Protein AF-A0AAW1D9P3-F1 (afdb_monomer_lite)

Structure (mmCIF, N/CA/C/O backbone):
data_AF-A0AAW1D9P3-F1
#
_entry.id   AF-A0AAW1D9P3-F1
#
loop_
_atom_site.group_PDB
_atom_site.id
_atom_site.type_symbol
_atom_site.label_atom_id
_atom_site.label_alt_id
_atom_site.label_comp_id
_atom_site.label_asym_id
_atom_site.label_entity_id
_atom_site.label_seq_id
_atom_site.pdbx_PDB_ins_code
_atom_site.Cartn_x
_atom_site.Cartn_y
_atom_site.Cartn_z
_atom_site.occupancy
_atom_site.B_iso_or_equiv
_atom_site.auth_seq_id
_atom_site.auth_comp_id
_atom_site.auth_asym_id
_atom_site.auth_atom_id
_atom_site.pdbx_PDB_model_num
ATOM 1 N N . MET A 1 1 ? 38.754 -2.296 21.020 1.00 43.56 1 MET A N 1
ATOM 2 C CA . MET A 1 1 ? 38.785 -3.603 20.330 1.00 43.56 1 MET A CA 1
ATOM 3 C C . MET A 1 1 ? 37.707 -4.469 20.951 1.00 43.56 1 MET A C 1
ATOM 5 O O . MET A 1 1 ? 37.802 -4.758 22.134 1.00 43.56 1 MET A O 1
ATOM 9 N N . LEU A 1 2 ? 36.641 -4.773 20.213 1.00 41.66 2 LEU A N 1
ATOM 10 C CA . LEU A 1 2 ? 35.566 -5.637 20.707 1.00 41.66 2 LEU A CA 1
ATOM 11 C C . LEU A 1 2 ? 35.957 -7.114 20.522 1.00 41.66 2 LEU A C 1
ATOM 13 O O . LEU A 1 2 ? 36.625 -7.430 19.535 1.00 41.66 2 LEU A O 1
ATOM 17 N N . PRO A 1 3 ? 35.599 -8.008 21.461 1.00 45.00 3 PRO A N 1
ATOM 18 C CA . PRO A 1 3 ? 36.045 -9.396 21.440 1.00 45.00 3 PRO A CA 1
ATOM 19 C C . PRO A 1 3 ? 35.420 -10.167 20.270 1.00 45.00 3 PRO A C 1
ATOM 21 O O . PRO A 1 3 ? 34.242 -10.004 19.958 1.00 45.00 3 PRO A O 1
ATOM 24 N N . VAL A 1 4 ? 36.213 -11.043 19.647 1.00 54.94 4 VAL A N 1
ATOM 25 C CA . VAL A 1 4 ? 35.873 -11.830 18.442 1.00 54.94 4 VAL A CA 1
ATOM 26 C C . VAL A 1 4 ? 34.562 -12.624 18.592 1.00 54.94 4 VAL A C 1
ATOM 28 O O . VAL A 1 4 ? 33.800 -12.741 17.636 1.00 54.94 4 VAL A O 1
ATOM 31 N N . ASN A 1 5 ? 34.220 -13.066 19.807 1.00 45.59 5 ASN A N 1
ATOM 32 C CA . ASN A 1 5 ? 32.957 -13.763 20.091 1.00 45.59 5 ASN A CA 1
ATOM 33 C C . ASN A 1 5 ? 31.703 -12.883 19.949 1.00 45.59 5 ASN A C 1
ATOM 35 O O . ASN A 1 5 ? 30.622 -13.400 19.674 1.00 45.59 5 ASN A O 1
ATOM 39 N N . MET A 1 6 ? 31.834 -11.562 20.086 1.00 45.72 6 MET A N 1
ATOM 40 C CA . MET A 1 6 ? 30.713 -10.630 19.942 1.00 45.72 6 MET A CA 1
ATOM 41 C C . MET A 1 6 ? 30.362 -10.387 18.467 1.00 45.72 6 MET A C 1
ATOM 43 O O . MET A 1 6 ? 29.196 -10.196 18.134 1.00 45.72 6 MET A O 1
ATOM 47 N N . PHE A 1 7 ? 31.343 -10.479 17.562 1.00 46.62 7 PHE A N 1
ATOM 48 C CA . PHE A 1 7 ? 31.107 -10.396 16.116 1.00 46.62 7 PHE A CA 1
ATOM 49 C C . PHE A 1 7 ? 30.319 -11.601 15.587 1.00 46.62 7 PHE A C 1
ATOM 51 O O . PHE A 1 7 ? 29.469 -11.441 14.714 1.00 46.62 7 PHE A O 1
ATOM 58 N N . ILE A 1 8 ? 30.543 -12.792 16.152 1.00 51.69 8 ILE A N 1
ATOM 59 C CA . ILE A 1 8 ? 29.851 -14.023 15.745 1.00 51.69 8 ILE A CA 1
ATOM 60 C C . ILE A 1 8 ? 28.381 -13.995 16.192 1.00 51.69 8 ILE A C 1
ATOM 62 O O . ILE A 1 8 ? 27.497 -14.323 15.405 1.00 51.69 8 ILE A O 1
ATOM 66 N N . GLN A 1 9 ? 28.091 -13.530 17.412 1.00 42.66 9 GLN A N 1
ATOM 67 C CA . GLN A 1 9 ? 26.706 -13.392 17.884 1.00 42.66 9 GLN A CA 1
ATOM 68 C C . GLN A 1 9 ? 25.921 -12.309 17.128 1.00 42.66 9 GLN A C 1
ATOM 70 O O . GLN A 1 9 ? 24.750 -12.523 16.819 1.00 42.66 9 GLN A O 1
ATOM 75 N N . ILE A 1 10 ? 26.558 -11.190 16.762 1.00 54.12 10 ILE A N 1
ATOM 76 C CA . ILE A 1 10 ? 25.927 -10.144 15.936 1.00 54.12 10 ILE A CA 1
ATOM 77 C C . ILE A 1 10 ? 25.647 -10.659 14.515 1.00 54.12 10 ILE A C 1
ATOM 79 O O . ILE A 1 10 ? 24.576 -10.391 13.972 1.00 54.12 10 ILE A O 1
ATOM 83 N N . ALA A 1 11 ? 26.554 -11.448 13.928 1.00 50.78 11 ALA A N 1
ATOM 84 C CA . ALA A 1 11 ? 26.358 -12.039 12.603 1.00 50.78 11 ALA A CA 1
ATOM 85 C C . ALA A 1 11 ? 25.206 -13.061 12.570 1.00 50.78 11 ALA A C 1
ATOM 87 O O . ALA A 1 11 ? 24.422 -13.074 11.621 1.00 50.78 11 ALA A O 1
ATOM 88 N N . ILE A 1 12 ? 25.056 -13.876 13.620 1.00 53.81 12 ILE A N 1
ATOM 89 C CA . ILE A 1 12 ? 23.950 -14.840 13.745 1.00 53.81 12 ILE A CA 1
ATOM 90 C C . ILE A 1 12 ? 22.610 -14.116 13.947 1.00 53.81 12 ILE A C 1
ATOM 92 O O . ILE A 1 12 ? 21.607 -14.513 13.353 1.00 53.81 12 ILE A O 1
ATOM 96 N N . LEU A 1 13 ? 22.585 -13.015 14.711 1.00 47.47 13 LEU A N 1
ATOM 97 C CA . LEU A 1 13 ? 21.381 -12.189 14.853 1.00 47.47 13 LEU A CA 1
ATOM 98 C C . LEU A 1 13 ? 20.970 -11.536 13.522 1.00 47.47 13 LEU A C 1
ATOM 100 O O . LEU A 1 13 ? 19.784 -11.495 13.204 1.00 47.47 13 LEU A O 1
ATOM 104 N N . PHE A 1 14 ? 21.936 -11.073 12.721 1.00 48.38 14 PHE A N 1
ATOM 105 C CA . PHE A 1 14 ? 21.672 -10.514 11.389 1.00 48.38 14 PHE A CA 1
ATOM 106 C C . PHE A 1 14 ? 21.125 -11.575 10.420 1.00 48.38 14 PHE A C 1
ATOM 108 O O . PHE A 1 14 ? 20.189 -11.303 9.673 1.00 48.38 14 PHE A O 1
ATOM 115 N N . LEU A 1 15 ? 21.639 -12.809 10.479 1.00 42.84 15 LEU A N 1
ATOM 116 C CA . LEU A 1 15 ? 21.120 -13.945 9.708 1.00 42.84 15 LEU A CA 1
ATOM 117 C C . LEU A 1 15 ? 19.681 -14.318 10.098 1.00 42.84 15 LEU A C 1
ATOM 119 O O . LEU A 1 15 ? 18.886 -14.637 9.216 1.00 42.84 15 LEU A O 1
ATOM 123 N N . LEU A 1 16 ? 19.317 -14.226 11.379 1.00 43.19 16 LEU A N 1
ATOM 124 C CA . LEU A 1 16 ? 17.943 -14.453 11.846 1.00 43.19 16 LEU A CA 1
ATOM 125 C C . LEU A 1 16 ? 16.976 -13.327 11.441 1.00 43.19 16 LEU A C 1
ATOM 127 O O . LEU A 1 16 ? 15.813 -13.611 11.164 1.00 43.19 16 LEU A O 1
ATOM 131 N N . PHE A 1 17 ? 17.444 -12.078 11.331 1.00 44.91 17 PHE A N 1
ATOM 132 C CA . PHE A 1 17 ? 16.634 -10.972 10.796 1.00 44.91 17 PHE A CA 1
ATOM 133 C C . PHE A 1 17 ? 16.374 -11.099 9.287 1.00 44.91 17 PHE A C 1
ATOM 135 O O . PHE A 1 17 ? 15.289 -10.752 8.828 1.00 44.91 17 PHE A O 1
ATOM 142 N N . ILE A 1 18 ? 17.320 -11.648 8.515 1.00 45.06 18 ILE A N 1
ATOM 143 C CA . ILE A 1 18 ? 17.139 -11.869 7.068 1.00 45.06 18 ILE A CA 1
ATOM 144 C C . ILE A 1 18 ? 16.126 -13.001 6.795 1.00 45.06 18 ILE A C 1
ATOM 146 O O . ILE A 1 18 ? 15.394 -12.944 5.809 1.00 45.06 18 ILE A O 1
ATOM 150 N N . HIS A 1 19 ? 16.016 -13.997 7.684 1.00 35.50 19 HIS A N 1
ATOM 151 C CA . HIS A 1 19 ? 15.090 -15.126 7.507 1.00 35.50 19 HIS A CA 1
ATOM 152 C C . HIS A 1 19 ? 13.610 -14.789 7.745 1.00 35.50 19 HIS A C 1
ATOM 154 O O . HIS A 1 19 ? 12.754 -15.573 7.345 1.00 35.50 19 HIS A O 1
ATOM 160 N N . GLN A 1 20 ? 13.275 -13.641 8.344 1.00 38.56 20 GLN A N 1
ATOM 161 C CA . GLN A 1 20 ? 11.868 -13.268 8.559 1.00 38.56 20 GLN A CA 1
ATOM 162 C C . GLN A 1 20 ? 11.218 -12.552 7.363 1.00 38.56 20 GLN A C 1
ATOM 164 O O . GLN A 1 20 ? 10.011 -12.334 7.372 1.00 38.56 20 GLN A O 1
ATOM 169 N N . ALA A 1 21 ? 11.976 -12.240 6.305 1.00 43.47 21 ALA A N 1
ATOM 170 C CA . ALA A 1 21 ? 11.445 -11.639 5.075 1.00 43.47 21 ALA A CA 1
ATOM 171 C C . ALA A 1 21 ? 11.099 -12.669 3.980 1.00 43.47 21 ALA A C 1
ATOM 173 O O . ALA A 1 21 ? 10.689 -12.291 2.888 1.00 43.47 21 ALA A O 1
ATOM 174 N N . ALA A 1 22 ? 11.251 -13.967 4.257 1.00 44.41 22 ALA A N 1
ATOM 175 C CA . ALA A 1 22 ? 10.827 -15.041 3.361 1.00 44.41 22 ALA A CA 1
ATOM 176 C C . ALA A 1 22 ? 9.423 -15.543 3.737 1.00 44.41 22 ALA A C 1
ATOM 178 O O . ALA A 1 22 ? 9.197 -16.738 3.901 1.00 44.41 22 ALA A O 1
ATOM 179 N N . MET A 1 23 ? 8.476 -14.624 3.920 1.00 45.75 23 MET A N 1
ATOM 180 C CA . MET A 1 23 ? 7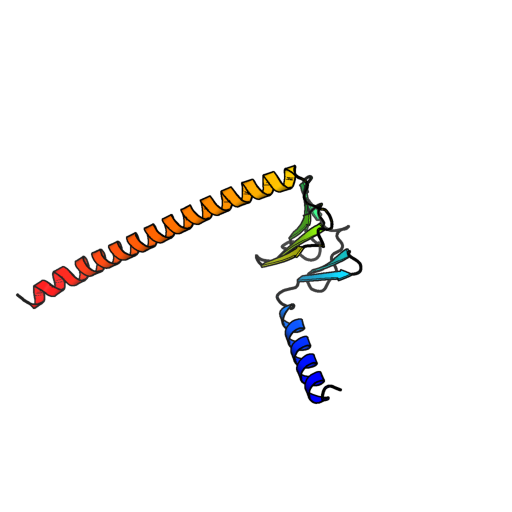.062 -14.965 4.055 1.00 45.75 23 MET A CA 1
ATOM 181 C C . MET A 1 23 ? 6.387 -14.633 2.724 1.00 45.75 23 MET A C 1
ATOM 183 O O . MET A 1 23 ? 6.179 -13.468 2.407 1.00 45.75 23 MET A O 1
ATOM 187 N N . ALA A 1 24 ? 6.123 -15.701 1.963 1.00 56.66 24 ALA A N 1
ATOM 188 C CA . ALA A 1 24 ? 5.358 -15.774 0.715 1.00 56.66 24 ALA A CA 1
ATOM 189 C C . ALA A 1 24 ? 5.833 -14.864 -0.434 1.00 56.66 24 ALA A C 1
ATOM 191 O O . ALA A 1 24 ? 5.398 -13.727 -0.544 1.00 56.66 24 ALA A O 1
ATOM 192 N N . GLY A 1 25 ? 6.702 -15.410 -1.301 1.00 59.19 25 GLY A N 1
ATOM 193 C CA . GLY A 1 25 ? 6.858 -15.074 -2.731 1.00 59.19 25 GLY A CA 1
ATOM 194 C C . GLY A 1 25 ? 7.299 -13.660 -3.128 1.00 59.19 25 GLY A C 1
ATOM 195 O O . GLY A 1 25 ? 7.854 -13.492 -4.213 1.00 59.19 25 GLY A O 1
ATOM 196 N N . ILE A 1 26 ? 7.099 -12.654 -2.284 1.00 68.38 26 ILE A N 1
ATOM 197 C CA . ILE A 1 26 ? 7.201 -11.243 -2.625 1.00 68.38 26 ILE A CA 1
ATOM 198 C C . ILE A 1 26 ? 8.322 -10.598 -1.838 1.00 68.38 26 ILE A C 1
ATOM 200 O O . ILE A 1 26 ? 8.382 -10.685 -0.613 1.00 68.38 26 ILE A O 1
ATOM 204 N N . SER A 1 27 ? 9.203 -9.906 -2.552 1.00 70.25 27 SER A N 1
ATOM 205 C CA . SER A 1 27 ? 10.211 -9.056 -1.929 1.00 70.25 27 SER A CA 1
ATOM 206 C C . SER A 1 27 ? 10.326 -7.733 -2.664 1.00 70.25 27 SER A C 1
ATOM 208 O O . SER A 1 27 ? 10.230 -7.666 -3.890 1.00 70.25 27 SER A O 1
ATOM 210 N N . ILE A 1 28 ? 10.533 -6.669 -1.897 1.00 69.31 28 ILE A N 1
ATOM 211 C CA . ILE A 1 28 ? 10.757 -5.323 -2.410 1.00 69.31 28 ILE A CA 1
ATOM 212 C C . ILE A 1 28 ? 12.167 -4.918 -1.985 1.00 69.31 28 ILE A C 1
ATOM 214 O O . ILE A 1 28 ? 12.478 -4.890 -0.796 1.00 69.31 28 ILE A O 1
ATOM 218 N N . ILE A 1 29 ? 13.036 -4.623 -2.950 1.00 70.75 29 ILE A N 1
ATOM 219 C CA . ILE A 1 29 ? 14.426 -4.222 -2.704 1.00 70.75 29 ILE A CA 1
ATOM 220 C C . ILE A 1 29 ? 14.643 -2.845 -3.314 1.00 70.75 29 ILE A C 1
ATOM 222 O O . ILE A 1 29 ? 14.493 -2.668 -4.517 1.00 70.75 29 ILE A O 1
ATOM 226 N N . GLN A 1 30 ? 15.055 -1.865 -2.515 1.00 64.75 30 GLN A N 1
ATOM 227 C CA . GLN A 1 30 ? 15.375 -0.537 -3.029 1.00 64.75 30 GLN A CA 1
ATOM 228 C C . GLN A 1 30 ? 16.856 -0.465 -3.424 1.00 64.75 30 GLN A C 1
ATOM 230 O O . GLN A 1 30 ? 17.738 -0.586 -2.574 1.00 64.75 30 GLN A O 1
ATOM 235 N N . ARG A 1 31 ? 17.148 -0.250 -4.712 1.00 65.75 31 ARG A N 1
ATOM 236 C CA . ARG A 1 31 ? 18.510 0.019 -5.207 1.00 65.75 31 ARG A CA 1
ATOM 237 C C . ARG A 1 31 ? 18.545 1.395 -5.853 1.00 65.75 31 ARG A C 1
ATOM 239 O O . ARG A 1 31 ? 17.780 1.668 -6.770 1.00 65.75 31 ARG A O 1
ATOM 246 N N . ASN A 1 32 ? 19.432 2.272 -5.383 1.00 57.12 32 ASN A N 1
ATOM 247 C CA . ASN A 1 32 ? 19.604 3.631 -5.922 1.00 57.12 32 ASN A CA 1
ATOM 248 C C . ASN A 1 32 ? 18.296 4.448 -5.993 1.00 57.12 32 ASN A C 1
ATOM 250 O O . ASN A 1 32 ? 18.081 5.209 -6.931 1.00 57.12 32 ASN A O 1
ATOM 254 N N . GLY A 1 33 ? 17.396 4.262 -5.022 1.00 60.94 33 GLY A N 1
ATOM 255 C CA . GLY A 1 33 ? 16.096 4.940 -4.985 1.00 60.94 33 GLY A CA 1
ATOM 256 C C . GLY A 1 33 ? 15.011 4.316 -5.870 1.00 60.94 33 GLY A C 1
ATOM 257 O O . GLY A 1 33 ? 13.853 4.702 -5.740 1.00 60.94 33 GLY A O 1
ATOM 258 N N . VAL A 1 34 ? 15.343 3.320 -6.697 1.00 68.62 34 VAL A N 1
ATOM 259 C CA . VAL A 1 34 ? 14.383 2.585 -7.530 1.00 68.62 34 VAL A CA 1
ATOM 260 C C . VAL A 1 34 ? 13.965 1.295 -6.812 1.00 68.62 34 VAL A C 1
ATOM 262 O O . VAL A 1 34 ? 14.839 0.518 -6.411 1.00 68.62 34 VAL A O 1
ATOM 265 N N . PRO A 1 35 ? 12.658 1.053 -6.605 1.00 73.75 35 PRO A N 1
ATOM 266 C CA . PRO A 1 35 ? 12.184 -0.223 -6.091 1.00 73.75 35 PRO A CA 1
ATOM 267 C C . PRO A 1 35 ? 12.278 -1.313 -7.158 1.00 73.75 35 PRO A C 1
ATOM 269 O O . PRO A 1 35 ? 11.654 -1.219 -8.212 1.00 73.75 35 PRO A O 1
ATOM 272 N N . ASP A 1 36 ? 12.998 -2.380 -6.843 1.00 81.88 36 ASP A N 1
ATOM 273 C CA . ASP A 1 36 ? 12.892 -3.656 -7.533 1.00 81.88 36 ASP A CA 1
ATOM 274 C C . ASP A 1 36 ? 11.859 -4.521 -6.806 1.00 81.88 36 ASP A C 1
ATOM 276 O O . ASP A 1 36 ? 12.010 -4.817 -5.618 1.00 81.88 36 ASP A O 1
ATOM 280 N N . ILE A 1 37 ? 10.819 -4.933 -7.526 1.00 81.81 37 ILE A N 1
ATOM 281 C CA . ILE A 1 37 ? 9.753 -5.794 -7.010 1.00 81.81 37 ILE A CA 1
ATOM 282 C C . ILE A 1 37 ? 9.997 -7.198 -7.539 1.00 81.81 37 ILE A C 1
ATOM 284 O O . ILE A 1 37 ? 10.196 -7.384 -8.740 1.00 81.81 37 ILE A O 1
ATOM 288 N N . TYR A 1 38 ? 9.973 -8.181 -6.651 1.00 82.31 38 TYR A N 1
ATOM 289 C CA . TYR A 1 38 ? 10.062 -9.588 -7.005 1.00 82.31 38 TYR A CA 1
ATOM 290 C C . TYR A 1 38 ? 8.787 -10.291 -6.566 1.00 82.31 38 TYR A C 1
ATOM 292 O O . TYR A 1 38 ? 8.351 -10.093 -5.436 1.00 82.31 38 TYR A O 1
ATOM 300 N N . VAL A 1 39 ? 8.235 -11.120 -7.447 1.00 81.25 39 VAL A N 1
ATOM 301 C CA . VAL A 1 39 ? 7.091 -12.005 -7.200 1.00 81.25 39 VAL A CA 1
ATOM 302 C C . VAL A 1 39 ? 7.516 -13.410 -7.615 1.00 81.25 39 VAL A C 1
ATOM 304 O O . VAL A 1 39 ? 8.067 -13.602 -8.699 1.00 81.25 39 VAL A O 1
ATOM 307 N N . ASN A 1 40 ? 7.337 -14.396 -6.738 1.0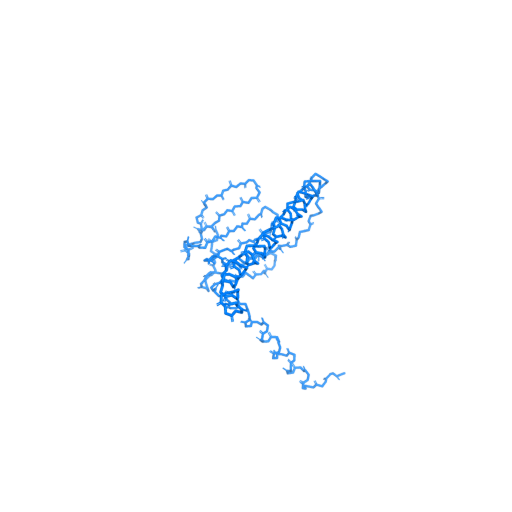0 78.81 40 ASN A N 1
ATOM 308 C CA . ASN A 1 40 ? 7.778 -15.781 -6.927 1.00 78.81 40 ASN A CA 1
ATOM 309 C C . ASN A 1 40 ? 9.255 -15.887 -7.362 1.00 78.81 40 ASN A C 1
ATOM 311 O O . ASN A 1 40 ? 9.604 -16.608 -8.298 1.00 78.81 40 ASN A O 1
ATOM 315 N N . ASN A 1 41 ? 10.128 -15.116 -6.700 1.00 76.19 41 ASN A N 1
ATOM 316 C CA . ASN A 1 41 ? 11.568 -15.000 -6.982 1.00 76.19 41 ASN A CA 1
ATOM 317 C C . ASN A 1 41 ? 11.929 -14.460 -8.383 1.00 76.19 41 ASN A C 1
ATOM 319 O O . ASN A 1 41 ? 13.104 -14.468 -8.757 1.00 76.19 41 ASN A O 1
ATOM 323 N N . LYS A 1 42 ? 10.961 -13.951 -9.153 1.00 81.75 42 LYS A N 1
ATOM 324 C CA . LYS A 1 42 ? 11.188 -13.291 -10.443 1.00 81.75 42 LYS A CA 1
ATOM 325 C C . LYS A 1 42 ? 11.001 -11.790 -10.306 1.00 81.75 42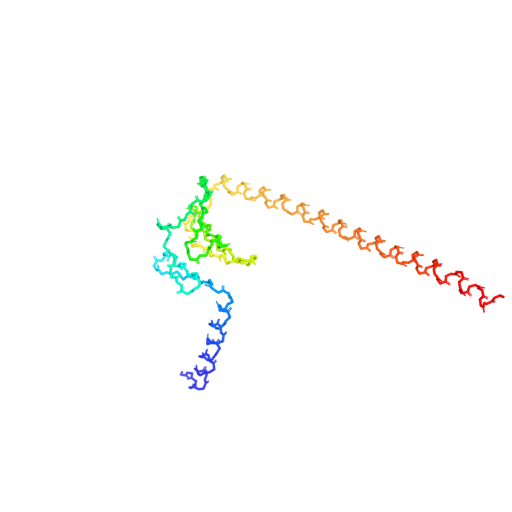 LYS A C 1
ATOM 327 O O . LYS A 1 42 ? 10.069 -11.335 -9.653 1.00 81.75 42 LYS A O 1
ATOM 332 N N . LYS A 1 43 ? 11.909 -11.021 -10.908 1.00 84.00 43 LYS A N 1
ATOM 333 C CA . LYS A 1 43 ? 11.796 -9.563 -10.951 1.00 84.00 43 LYS A CA 1
ATOM 334 C C . LYS A 1 43 ? 10.629 -9.188 -11.860 1.00 84.00 43 LYS A C 1
ATOM 336 O O . LYS A 1 43 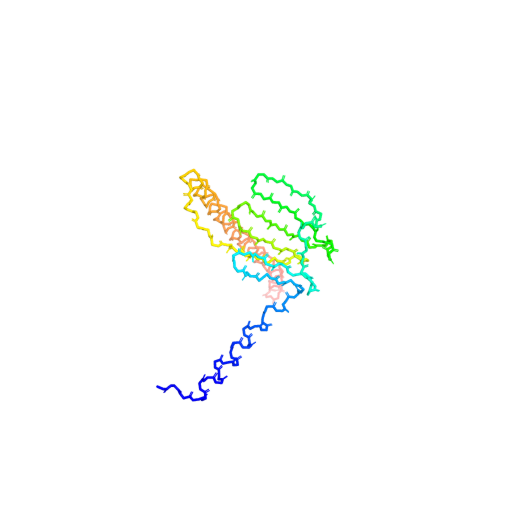? 10.677 -9.515 -13.041 1.00 84.00 43 LYS A O 1
ATOM 341 N N . VAL A 1 44 ? 9.655 -8.474 -11.309 1.00 85.06 44 VAL A N 1
ATOM 342 C CA . VAL A 1 44 ? 8.493 -7.987 -12.048 1.00 85.06 44 VAL A CA 1
ATOM 343 C C . VAL A 1 44 ? 8.928 -6.914 -13.038 1.00 85.06 44 VAL A C 1
ATOM 345 O O . VAL A 1 44 ? 9.577 -5.928 -12.674 1.00 85.06 44 VAL A O 1
ATOM 348 N N . ASP A 1 45 ? 8.527 -7.092 -14.290 1.00 84.94 45 ASP A N 1
ATOM 349 C CA . ASP A 1 45 ? 8.682 -6.095 -15.342 1.00 84.94 45 ASP A CA 1
ATOM 350 C C . ASP A 1 45 ? 7.407 -5.245 -15.450 1.00 84.94 45 ASP A C 1
ATOM 352 O O . ASP A 1 45 ? 6.444 -5.602 -16.128 1.00 84.94 45 ASP A O 1
ATOM 356 N N . LEU A 1 46 ? 7.400 -4.085 -14.784 1.00 83.19 46 LEU A N 1
ATOM 357 C CA . LEU A 1 46 ? 6.252 -3.166 -14.782 1.00 83.19 46 LEU A CA 1
ATOM 358 C C . LEU A 1 46 ? 5.890 -2.629 -16.176 1.00 83.19 46 LEU A C 1
ATOM 360 O O . LEU A 1 46 ? 4.790 -2.115 -16.350 1.00 83.19 46 LEU A O 1
ATOM 364 N N . SER A 1 47 ? 6.790 -2.730 -17.163 1.00 83.44 47 SER A N 1
ATOM 365 C CA . SER A 1 47 ? 6.489 -2.333 -18.546 1.00 83.44 47 SER A CA 1
ATOM 366 C C . SER A 1 47 ? 5.610 -3.346 -19.285 1.00 83.44 47 SER A C 1
ATOM 368 O O . SER A 1 47 ? 4.980 -2.992 -20.281 1.00 83.44 47 SER A O 1
ATOM 370 N N . LYS A 1 48 ? 5.566 -4.590 -18.795 1.00 84.31 48 LYS A N 1
ATOM 371 C CA . LYS A 1 48 ? 4.756 -5.686 -19.342 1.00 84.31 48 LYS A CA 1
ATOM 372 C C . LYS A 1 48 ? 3.516 -5.980 -18.506 1.00 84.31 48 LYS A C 1
ATOM 374 O O . LYS A 1 48 ? 2.558 -6.527 -19.033 1.00 84.31 48 LYS A O 1
ATOM 379 N N . ALA A 1 49 ? 3.525 -5.574 -17.238 1.00 87.19 49 ALA A N 1
ATOM 380 C CA . ALA A 1 49 ? 2.403 -5.751 -16.331 1.00 87.19 49 ALA A CA 1
ATOM 381 C C . ALA A 1 49 ? 1.123 -5.067 -16.845 1.00 87.19 49 ALA A C 1
ATOM 383 O O . ALA A 1 49 ? 1.147 -3.944 -17.358 1.00 87.19 49 ALA A O 1
ATOM 384 N N . ASN A 1 50 ? -0.014 -5.728 -16.643 1.00 90.25 50 ASN A N 1
ATOM 385 C CA . ASN A 1 50 ? -1.313 -5.210 -17.049 1.00 90.25 50 ASN A CA 1
ATOM 386 C C . ASN A 1 50 ? -1.789 -4.109 -16.089 1.00 90.25 50 ASN A C 1
ATOM 388 O O . ASN A 1 50 ? -1.759 -4.284 -14.870 1.00 90.25 50 ASN A O 1
ATOM 392 N N . ILE A 1 51 ? -2.272 -2.989 -16.626 1.00 91.81 51 ILE A N 1
ATOM 393 C CA . ILE A 1 51 ? -2.806 -1.878 -15.829 1.00 91.81 51 ILE A CA 1
ATOM 394 C C . ILE A 1 51 ? -4.314 -2.059 -15.709 1.00 91.81 51 ILE A C 1
ATOM 396 O O . ILE A 1 51 ? -5.037 -1.984 -16.701 1.00 91.81 51 ILE A O 1
ATOM 400 N N . ILE A 1 52 ? -4.793 -2.276 -14.487 1.00 91.50 52 ILE A N 1
ATOM 401 C CA . ILE A 1 52 ? -6.228 -2.459 -14.222 1.00 91.50 52 ILE A CA 1
ATOM 402 C C . ILE A 1 52 ? -6.905 -1.180 -13.736 1.00 91.50 52 ILE A C 1
ATOM 404 O O . ILE A 1 52 ? -8.118 -1.041 -13.864 1.00 91.50 52 ILE A O 1
ATOM 408 N N . GLU A 1 53 ? -6.131 -0.245 -13.183 1.00 88.88 53 GLU A N 1
ATOM 409 C CA . GLU A 1 53 ? -6.649 1.016 -12.670 1.00 88.88 53 GLU A CA 1
ATOM 410 C C . GLU A 1 53 ? -5.587 2.115 -12.755 1.00 88.88 53 GLU A C 1
ATOM 412 O O . GLU A 1 53 ? -4.432 1.927 -12.361 1.00 88.88 53 GLU A O 1
ATOM 417 N N . GLU A 1 54 ? -5.996 3.281 -13.250 1.00 90.94 54 GLU A N 1
ATOM 418 C CA . GLU A 1 54 ? -5.163 4.474 -13.341 1.00 90.94 54 GLU A CA 1
ATOM 419 C C . GLU A 1 54 ? -5.940 5.684 -12.825 1.00 90.94 54 GLU A C 1
ATOM 421 O O . GLU A 1 54 ? -6.991 6.050 -13.352 1.00 90.94 54 GLU A O 1
ATOM 426 N N . THR A 1 55 ? -5.399 6.315 -11.787 1.00 87.88 55 THR A N 1
ATOM 427 C CA . THR A 1 55 ? -5.901 7.572 -11.233 1.00 87.88 55 THR A CA 1
ATOM 428 C C . THR A 1 55 ? -4.778 8.615 -11.220 1.00 87.88 55 THR A C 1
ATOM 430 O O . THR A 1 55 ? -3.600 8.265 -11.334 1.00 87.88 55 THR A O 1
ATOM 433 N N . PRO A 1 56 ? -5.091 9.911 -11.034 1.00 81.31 56 PRO A N 1
ATOM 434 C CA . PRO A 1 56 ? -4.064 10.945 -10.882 1.00 81.31 56 PRO A CA 1
ATOM 435 C C . PRO A 1 56 ? -3.109 10.726 -9.694 1.00 81.31 56 PRO A C 1
ATOM 437 O O . PRO A 1 56 ? -2.017 11.297 -9.678 1.00 81.31 56 PRO A O 1
ATOM 440 N N . GLU A 1 57 ? -3.512 9.914 -8.712 1.00 80.38 57 GLU A N 1
ATOM 441 C CA . GLU A 1 57 ? -2.789 9.704 -7.454 1.00 80.38 57 GLU A CA 1
ATOM 442 C C . GLU A 1 57 ? -2.021 8.373 -7.415 1.00 80.38 57 GLU A C 1
ATOM 444 O O . GLU A 1 57 ? -0.983 8.281 -6.753 1.00 80.38 57 GLU A O 1
ATOM 449 N N . TYR A 1 58 ? -2.496 7.344 -8.123 1.00 85.69 58 TYR A N 1
ATOM 450 C CA . TYR A 1 58 ? -1.872 6.019 -8.149 1.00 85.69 58 TYR A CA 1
ATOM 451 C C . TYR A 1 58 ? -2.207 5.216 -9.411 1.00 85.69 58 TYR A C 1
ATOM 453 O O . TYR A 1 58 ? -3.217 5.447 -10.077 1.00 85.69 58 TYR A O 1
ATOM 461 N N . LYS A 1 59 ? -1.369 4.215 -9.689 1.00 88.50 59 LYS A N 1
ATOM 462 C CA . LYS A 1 59 ? -1.596 3.185 -10.710 1.00 88.50 59 LYS A CA 1
ATOM 463 C C . LYS A 1 59 ? -1.559 1.799 -10.083 1.00 88.50 59 LYS A C 1
ATOM 465 O O . LYS A 1 59 ? -0.727 1.554 -9.206 1.00 88.50 59 LYS A O 1
ATOM 470 N N . VAL A 1 60 ? -2.437 0.914 -10.547 1.00 90.69 60 VAL A N 1
ATOM 471 C CA . VAL A 1 60 ? -2.518 -0.481 -10.102 1.00 90.69 60 VAL A CA 1
ATOM 472 C C . VAL A 1 60 ? -2.131 -1.408 -11.248 1.00 90.69 60 VAL A C 1
ATOM 474 O O . VAL A 1 60 ? -2.769 -1.413 -12.303 1.00 90.69 60 VAL A O 1
ATOM 477 N N . TYR A 1 61 ? -1.099 -2.209 -11.009 1.00 90.19 61 TYR A N 1
ATOM 478 C CA . TYR A 1 61 ? -0.538 -3.173 -11.942 1.00 90.19 61 TYR A CA 1
ATOM 479 C C . TYR A 1 61 ? -0.821 -4.598 -11.470 1.00 90.19 61 TYR A C 1
ATOM 481 O O . TYR A 1 61 ? -0.772 -4.896 -10.272 1.00 90.19 61 TYR A O 1
ATOM 489 N N . VAL A 1 62 ? -1.066 -5.478 -12.432 1.00 91.00 62 VAL A N 1
ATOM 490 C CA . VAL A 1 62 ? -1.113 -6.927 -12.255 1.00 91.00 62 VAL A CA 1
ATOM 491 C C . VAL A 1 62 ? 0.089 -7.511 -12.997 1.00 91.00 62 VAL A C 1
ATOM 493 O O . VAL A 1 62 ? 0.165 -7.345 -14.218 1.00 91.00 62 VAL A O 1
ATOM 496 N N . PRO A 1 63 ? 1.056 -8.116 -12.290 1.00 88.38 63 PRO A N 1
ATOM 497 C CA . PRO A 1 63 ? 2.224 -8.716 -12.921 1.00 88.38 63 PRO A CA 1
ATOM 498 C C . PRO A 1 63 ? 1.842 -9.967 -13.727 1.00 88.38 63 PRO A C 1
ATOM 500 O O . PRO A 1 63 ? 0.896 -10.672 -13.379 1.00 88.38 63 PRO A O 1
ATOM 503 N N . ASP A 1 64 ? 2.604 -10.270 -14.779 1.00 85.50 64 ASP A N 1
ATOM 504 C CA . ASP A 1 64 ? 2.403 -11.483 -15.591 1.00 85.50 64 ASP A CA 1
ATOM 505 C C . ASP A 1 64 ? 2.758 -12.756 -14.811 1.00 85.50 64 ASP A C 1
ATOM 507 O O . ASP A 1 64 ? 2.283 -13.849 -15.121 1.00 85.50 64 ASP A O 1
ATOM 511 N N . GLU A 1 65 ? 3.625 -12.624 -13.805 1.00 83.31 65 GLU A N 1
ATOM 512 C CA . GLU A 1 65 ? 4.071 -13.722 -12.959 1.00 83.31 65 GLU A CA 1
ATOM 513 C C . GLU A 1 65 ? 2.951 -14.295 -12.091 1.00 83.31 65 GLU A C 1
ATOM 515 O O . GLU A 1 65 ? 2.986 -15.491 -11.792 1.00 83.31 65 GLU A O 1
ATOM 520 N N . ASP A 1 66 ? 2.000 -13.455 -11.673 1.00 82.38 66 ASP A N 1
ATOM 521 C CA . ASP A 1 66 ? 0.896 -13.862 -10.811 1.00 82.38 66 ASP A CA 1
ATOM 522 C C . ASP A 1 66 ? -0.328 -12.929 -10.962 1.00 82.38 66 ASP A C 1
ATOM 524 O O . ASP A 1 66 ? -0.271 -11.757 -10.566 1.00 82.38 66 ASP A O 1
ATOM 528 N N . PRO A 1 67 ? -1.461 -13.431 -11.491 1.00 84.75 67 PRO A N 1
ATOM 529 C CA . PRO A 1 67 ? -2.669 -12.638 -11.682 1.00 84.75 67 PRO A CA 1
ATOM 530 C C . PRO A 1 67 ? -3.405 -12.305 -10.376 1.00 84.75 67 PRO A C 1
ATOM 532 O O . PRO A 1 67 ? -4.333 -11.490 -10.410 1.00 84.75 67 PRO A O 1
ATOM 535 N N . GLU A 1 68 ? -3.044 -12.902 -9.237 1.00 85.50 68 GLU A N 1
ATOM 536 C CA . GLU A 1 68 ? -3.613 -12.581 -7.922 1.00 85.50 68 GLU A CA 1
ATOM 537 C C . GLU A 1 68 ? -2.867 -11.433 -7.230 1.00 85.50 68 GLU A C 1
ATOM 539 O O . GLU A 1 68 ? -3.429 -10.747 -6.371 1.00 85.50 68 GLU A O 1
ATOM 544 N N . VAL A 1 69 ? -1.645 -11.131 -7.675 1.00 85.50 69 VAL A N 1
ATOM 545 C CA . VAL A 1 69 ? -0.839 -10.048 -7.111 1.00 85.50 69 VAL A CA 1
ATOM 546 C C . VAL A 1 69 ? -1.302 -8.687 -7.627 1.00 85.50 69 VAL A C 1
ATOM 548 O O . VAL A 1 69 ? -1.651 -8.495 -8.795 1.00 85.50 69 VAL A O 1
ATOM 551 N N . ARG A 1 70 ? -1.314 -7.697 -6.735 1.00 88.81 70 ARG A N 1
ATOM 552 C CA . ARG A 1 70 ? -1.607 -6.296 -7.060 1.00 88.81 70 ARG A CA 1
ATOM 553 C C . ARG A 1 70 ? -0.456 -5.416 -6.622 1.00 88.81 70 ARG A C 1
ATOM 555 O O . ARG A 1 70 ? -0.105 -5.396 -5.446 1.00 88.81 70 ARG A O 1
ATOM 562 N N . ILE A 1 71 ? 0.096 -4.655 -7.557 1.00 87.94 71 ILE A N 1
ATOM 563 C CA . ILE A 1 71 ? 1.166 -3.693 -7.303 1.00 87.94 71 ILE A CA 1
ATOM 564 C C . ILE A 1 71 ? 0.588 -2.293 -7.470 1.00 87.94 71 ILE A C 1
ATOM 566 O O . ILE A 1 71 ? 0.159 -1.915 -8.553 1.00 87.94 71 ILE A O 1
ATOM 570 N N . ILE A 1 72 ? 0.585 -1.510 -6.402 1.00 88.25 72 ILE A N 1
ATOM 571 C CA . ILE A 1 72 ? 0.061 -0.149 -6.368 1.00 88.25 72 ILE A CA 1
ATOM 572 C C . ILE A 1 72 ? 1.241 0.805 -6.239 1.00 88.25 72 ILE A C 1
ATOM 574 O O . ILE A 1 72 ? 1.982 0.760 -5.255 1.00 88.25 72 ILE A O 1
ATOM 578 N N . ILE A 1 73 ? 1.403 1.688 -7.222 1.00 86.00 73 ILE A N 1
ATOM 579 C CA . ILE A 1 73 ? 2.444 2.718 -7.227 1.00 86.00 73 ILE A CA 1
ATOM 580 C C . ILE A 1 73 ? 1.765 4.075 -7.145 1.00 86.00 73 ILE A C 1
ATOM 582 O O . ILE A 1 73 ? 1.058 4.489 -8.065 1.00 86.00 73 ILE A O 1
ATOM 586 N N . SER A 1 74 ? 1.983 4.771 -6.034 1.00 81.44 74 SER A N 1
ATOM 587 C CA . SER A 1 74 ? 1.515 6.143 -5.860 1.00 81.44 74 SER A CA 1
ATOM 588 C C . SER A 1 74 ? 2.435 7.127 -6.581 1.00 81.44 74 SER A C 1
ATOM 590 O O . SER A 1 74 ? 3.652 6.938 -6.650 1.00 81.44 74 SER A O 1
ATOM 592 N N . LYS A 1 75 ? 1.871 8.245 -7.039 1.00 79.44 75 LYS A N 1
ATOM 593 C CA . LYS A 1 75 ? 2.622 9.363 -7.631 1.00 79.44 75 LYS A CA 1
ATOM 594 C C . LYS A 1 75 ? 3.709 9.915 -6.697 1.00 79.44 75 LYS A C 1
ATOM 596 O O . LYS A 1 75 ? 4.698 10.477 -7.154 1.00 79.44 75 LYS A O 1
ATOM 601 N N . ASN A 1 76 ? 3.534 9.732 -5.389 1.00 71.94 76 ASN A N 1
ATOM 602 C CA . ASN A 1 76 ? 4.446 10.209 -4.351 1.00 71.94 76 ASN A CA 1
ATOM 603 C C . ASN A 1 76 ? 5.557 9.206 -3.993 1.00 71.94 76 ASN A C 1
ATOM 605 O O . ASN A 1 76 ? 6.269 9.421 -3.018 1.00 71.94 76 ASN A O 1
ATOM 609 N N . GLY A 1 77 ? 5.704 8.111 -4.747 1.00 71.44 77 GLY A N 1
ATOM 610 C CA . GLY A 1 77 ? 6.769 7.121 -4.544 1.00 71.44 77 GLY A CA 1
ATOM 611 C C . GLY A 1 77 ? 6.489 6.080 -3.455 1.00 71.44 77 GLY A C 1
ATOM 612 O O . GLY A 1 77 ? 7.338 5.233 -3.187 1.00 71.44 77 GLY A O 1
ATOM 613 N N . GLY A 1 78 ? 5.305 6.106 -2.840 1.00 78.44 78 GLY A N 1
ATOM 614 C CA . GLY A 1 78 ? 4.800 4.988 -2.046 1.00 78.44 78 GLY A CA 1
ATOM 615 C C . GLY A 1 78 ? 4.455 3.802 -2.945 1.00 78.44 78 GLY A C 1
ATOM 616 O O . GLY A 1 78 ? 3.817 3.982 -3.986 1.00 78.44 78 GLY A O 1
ATOM 617 N N . LEU A 1 79 ? 4.872 2.616 -2.523 1.00 82.31 79 LEU A N 1
ATOM 618 C CA . LEU A 1 79 ? 4.671 1.348 -3.204 1.00 82.31 79 LEU A CA 1
ATOM 619 C 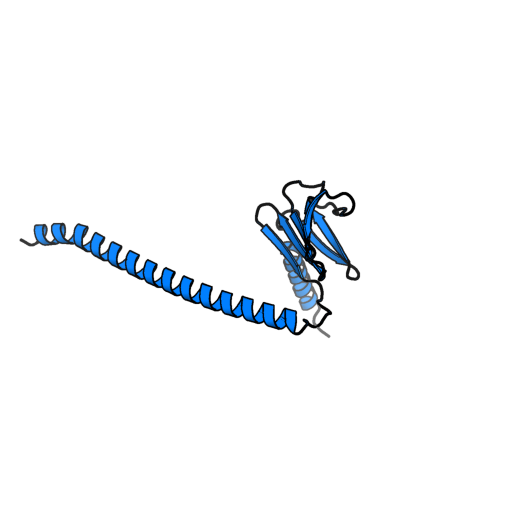C . LEU A 1 79 ? 3.963 0.384 -2.249 1.00 82.31 79 LEU A C 1
ATOM 621 O O . LEU A 1 79 ? 4.375 0.223 -1.102 1.00 82.31 79 LEU A O 1
ATOM 625 N N . MET A 1 80 ? 2.924 -0.286 -2.728 1.00 83.56 80 MET A N 1
ATOM 626 C CA . MET A 1 80 ? 2.236 -1.347 -2.000 1.00 83.56 80 MET A CA 1
ATOM 627 C C . MET A 1 80 ? 2.096 -2.561 -2.908 1.00 83.56 80 MET A C 1
ATOM 629 O O . MET A 1 80 ? 1.685 -2.430 -4.055 1.00 83.56 80 MET A O 1
ATOM 633 N N . VAL A 1 81 ? 2.427 -3.740 -2.398 1.00 85.06 81 VAL A N 1
ATOM 634 C CA . VAL A 1 81 ? 2.254 -5.009 -3.104 1.00 85.06 81 VAL A CA 1
ATOM 635 C C . VAL A 1 81 ? 1.352 -5.894 -2.260 1.00 85.06 81 VAL A C 1
ATOM 637 O O . VAL A 1 81 ? 1.618 -6.076 -1.076 1.00 85.06 81 VAL A O 1
ATOM 640 N N . THR A 1 82 ? 0.266 -6.392 -2.843 1.00 83.44 82 THR A N 1
ATOM 641 C CA . THR A 1 82 ? -0.716 -7.254 -2.173 1.00 83.44 82 THR A CA 1
ATOM 642 C C . THR A 1 82 ? -0.751 -8.617 -2.837 1.00 83.44 82 THR A C 1
ATOM 644 O O . THR A 1 82 ? -0.796 -8.688 -4.062 1.00 83.44 82 THR A O 1
ATOM 647 N N . ASP A 1 83 ? -0.761 -9.662 -2.019 1.00 81.00 83 ASP A N 1
ATOM 648 C CA . ASP A 1 83 ? -0.710 -11.064 -2.414 1.00 81.00 83 ASP A CA 1
ATOM 649 C C . ASP A 1 83 ? -1.534 -11.918 -1.459 1.00 81.00 83 ASP A C 1
ATOM 651 O O . ASP A 1 83 ? -1.272 -11.922 -0.255 1.00 81.00 83 ASP A O 1
ATOM 655 N N . HIS A 1 84 ? -2.571 -12.580 -1.976 1.00 73.38 84 HIS A N 1
ATOM 656 C CA . HIS A 1 84 ? -3.461 -13.463 -1.210 1.00 73.38 84 HIS A CA 1
ATOM 657 C C . HIS A 1 84 ? -3.891 -12.895 0.169 1.00 73.38 84 HIS A C 1
ATOM 659 O O . HIS A 1 84 ? -3.950 -13.604 1.174 1.00 73.38 84 HIS A O 1
ATOM 665 N N . GLY A 1 85 ? -4.171 -11.586 0.238 1.00 67.06 85 GLY A N 1
ATOM 666 C CA . GLY A 1 85 ? -4.594 -10.887 1.464 1.00 67.06 85 GLY A CA 1
ATOM 667 C C . GLY A 1 85 ? -3.465 -10.379 2.372 1.00 67.06 85 GLY A C 1
ATOM 668 O O . GLY A 1 85 ? -3.743 -9.676 3.343 1.00 67.06 85 GLY A O 1
ATOM 669 N N . THR A 1 86 ? -2.204 -10.668 2.051 1.00 72.12 86 THR A N 1
ATOM 670 C CA . THR A 1 86 ? -1.024 -10.082 2.700 1.00 72.12 86 THR A CA 1
ATOM 671 C C . THR A 1 86 ? -0.550 -8.876 1.900 1.00 72.12 86 THR A C 1
ATOM 673 O O . THR A 1 86 ? -0.466 -8.936 0.677 1.00 72.12 86 THR A O 1
ATOM 676 N N . SER A 1 87 ? -0.210 -7.774 2.570 1.00 75.69 87 SER A N 1
ATOM 677 C CA . SER A 1 87 ? 0.307 -6.576 1.904 1.00 75.69 87 SER A CA 1
ATOM 678 C C . SER A 1 87 ? 1.670 -6.181 2.454 1.00 75.69 87 SER A C 1
ATOM 680 O O . SER A 1 87 ? 1.844 -6.033 3.662 1.00 75.69 87 SER A O 1
ATOM 682 N N . GLN A 1 88 ? 2.622 -5.947 1.557 1.00 74.75 88 GLN A N 1
ATOM 683 C CA . GLN A 1 88 ? 3.890 -5.297 1.863 1.00 74.75 88 GLN A CA 1
ATOM 684 C C . GLN A 1 88 ? 3.833 -3.849 1.387 1.00 74.75 88 GLN A C 1
ATOM 686 O O . GLN A 1 88 ? 3.472 -3.570 0.243 1.00 74.75 88 GLN A O 1
ATOM 691 N N . ILE A 1 89 ? 4.186 -2.920 2.270 1.00 74.56 89 ILE A N 1
ATOM 692 C CA . ILE A 1 89 ? 4.172 -1.487 1.983 1.00 74.56 89 ILE A CA 1
ATOM 693 C C . ILE A 1 89 ? 5.601 -0.974 2.098 1.00 74.56 89 ILE A C 1
ATOM 695 O O . ILE A 1 89 ? 6.227 -1.088 3.151 1.00 74.56 89 ILE A O 1
ATOM 699 N N . MET A 1 90 ? 6.101 -0.374 1.023 1.00 69.31 90 MET A N 1
ATOM 700 C CA . MET A 1 90 ? 7.343 0.381 1.022 1.00 69.31 90 MET A CA 1
ATOM 701 C C . MET A 1 90 ? 7.011 1.861 0.855 1.00 69.31 90 MET A C 1
ATOM 703 O O . MET A 1 90 ? 6.538 2.311 -0.190 1.00 69.31 90 MET A O 1
ATOM 707 N N . VAL A 1 91 ? 7.278 2.635 1.899 1.00 65.44 91 VAL A N 1
ATOM 708 C CA . VAL A 1 91 ? 7.175 4.091 1.843 1.00 65.44 91 VAL A CA 1
ATOM 709 C C . VAL A 1 91 ? 8.531 4.615 1.383 1.00 65.44 91 VAL A C 1
ATOM 711 O O . VAL A 1 91 ? 9.504 4.549 2.130 1.00 65.44 91 VAL A O 1
ATOM 714 N N . GLY A 1 92 ? 8.622 5.083 0.135 1.00 57.62 92 GLY A N 1
ATOM 715 C CA . GLY A 1 92 ? 9.808 5.804 -0.325 1.00 57.62 92 GLY A CA 1
ATOM 716 C C . GLY A 1 92 ? 10.032 7.072 0.505 1.00 57.62 92 GLY A C 1
ATOM 717 O O . GLY A 1 92 ? 9.086 7.612 1.080 1.00 57.62 92 GLY A O 1
ATOM 718 N N . SER A 1 93 ? 11.276 7.555 0.576 1.00 51.62 93 SER A N 1
ATOM 719 C CA . SER A 1 93 ? 11.606 8.817 1.245 1.00 51.62 93 SER A CA 1
ATOM 720 C C . SER A 1 93 ? 10.733 9.934 0.676 1.00 51.62 93 SER A C 1
ATOM 722 O O . SER A 1 93 ? 10.910 10.352 -0.470 1.00 51.62 93 SER A O 1
ATOM 724 N N . VAL A 1 94 ? 9.767 10.402 1.466 1.00 51.78 94 VAL A N 1
ATOM 725 C CA . VAL A 1 94 ? 8.896 11.516 1.098 1.00 51.78 94 VAL A CA 1
ATOM 726 C C . VAL A 1 94 ? 9.732 12.791 1.219 1.00 51.78 94 VAL A C 1
ATOM 728 O O . VAL A 1 94 ? 9.649 13.519 2.197 1.00 51.78 94 VAL A O 1
ATOM 731 N N . ASN A 1 95 ? 10.600 13.045 0.237 1.00 50.12 95 ASN A N 1
ATOM 732 C CA . ASN A 1 95 ? 11.482 14.219 0.209 1.00 50.12 95 ASN A CA 1
ATOM 733 C C . ASN A 1 95 ? 10.739 15.512 -0.170 1.00 50.12 95 ASN A C 1
ATOM 735 O O . ASN A 1 95 ? 11.375 16.532 -0.426 1.00 50.12 95 ASN A O 1
ATOM 739 N N . ARG A 1 96 ? 9.402 15.482 -0.234 1.00 60.34 96 ARG A N 1
ATOM 740 C CA . ARG A 1 96 ? 8.583 16.678 -0.414 1.00 60.34 96 ARG A CA 1
ATOM 741 C C . ARG A 1 96 ? 7.872 16.997 0.886 1.00 60.34 96 ARG A C 1
ATOM 743 O O . ARG A 1 96 ? 7.165 16.154 1.437 1.00 60.34 96 ARG A O 1
ATOM 750 N N . GLU A 1 97 ? 8.042 18.226 1.352 1.00 65.56 97 GLU A N 1
ATOM 751 C CA . GLU A 1 97 ? 7.184 18.750 2.403 1.00 65.56 97 GLU A CA 1
ATOM 752 C C . GLU A 1 97 ? 5.732 18.718 1.916 1.00 65.56 97 GLU A C 1
ATOM 754 O O . GLU A 1 97 ? 5.424 19.007 0.755 1.00 65.56 97 GLU A O 1
ATOM 759 N N . MET A 1 98 ? 4.839 18.297 2.805 1.00 69.00 98 MET A N 1
ATOM 760 C CA . MET A 1 98 ? 3.410 18.267 2.534 1.00 69.00 98 MET A CA 1
ATOM 761 C C . MET A 1 98 ? 2.934 19.703 2.302 1.00 69.00 98 MET A C 1
ATOM 763 O O . MET A 1 98 ? 3.212 20.586 3.116 1.00 69.00 98 MET A O 1
ATOM 767 N N . THR A 1 99 ? 2.223 19.952 1.203 1.00 80.88 99 THR A N 1
ATOM 768 C CA . THR A 1 99 ? 1.683 21.294 0.954 1.00 80.88 99 THR A CA 1
ATOM 769 C C . THR A 1 99 ? 0.660 21.662 2.039 1.00 80.88 99 THR A C 1
ATOM 771 O O . THR A 1 99 ? 0.065 20.771 2.656 1.00 80.88 99 THR A O 1
ATOM 774 N N . PRO A 1 100 ? 0.397 22.960 2.285 1.00 82.19 100 PRO A N 1
ATOM 775 C CA . PRO A 1 100 ? -0.599 23.376 3.273 1.00 82.19 100 PRO A CA 1
ATOM 776 C C . PRO A 1 100 ? -1.988 22.762 3.039 1.00 82.19 100 PRO A C 1
ATOM 778 O O . PRO A 1 100 ? -2.669 22.391 3.994 1.00 82.19 100 PRO A O 1
ATOM 781 N N . GLU A 1 101 ? -2.394 22.604 1.776 1.00 81.69 101 GLU A N 1
ATOM 782 C CA . GLU A 1 101 ? -3.672 21.985 1.409 1.00 81.69 101 GLU A CA 1
ATOM 783 C C . GLU A 1 101 ? -3.706 20.484 1.712 1.00 81.69 101 GLU A C 1
ATOM 785 O O . GLU A 1 101 ? -4.685 19.978 2.264 1.00 81.69 101 GLU A O 1
ATOM 790 N N . GLU A 1 102 ? -2.635 19.761 1.382 1.00 73.00 102 GLU A N 1
ATOM 791 C CA . GLU A 1 102 ? -2.512 18.334 1.691 1.00 73.00 102 GLU A CA 1
ATOM 792 C C . GLU A 1 102 ? -2.480 18.098 3.200 1.00 73.00 102 GLU A C 1
ATOM 794 O O . GLU A 1 102 ? -3.145 17.185 3.689 1.00 73.00 102 GLU A O 1
ATOM 799 N N . LYS A 1 103 ? -1.793 18.970 3.945 1.00 78.12 103 LYS A N 1
ATOM 800 C CA . LYS A 1 103 ? -1.763 18.936 5.408 1.00 78.12 103 LYS A CA 1
ATOM 801 C C . LYS A 1 103 ? -3.148 19.162 6.003 1.00 78.12 103 LYS A C 1
ATOM 803 O O . LYS A 1 103 ? -3.567 18.403 6.869 1.00 78.12 103 LYS A O 1
ATOM 808 N N . ALA A 1 104 ? -3.898 20.140 5.497 1.00 83.12 104 ALA A N 1
ATOM 809 C CA . ALA A 1 104 ? -5.262 20.391 5.952 1.00 83.12 104 ALA A CA 1
ATOM 810 C C . ALA A 1 104 ? -6.194 19.194 5.684 1.00 83.12 104 ALA A C 1
ATOM 812 O O . ALA A 1 104 ? -6.972 18.806 6.559 1.00 83.12 104 ALA A O 1
ATOM 813 N N . LYS A 1 105 ? -6.092 18.571 4.500 1.00 78.56 105 LYS A N 1
ATOM 814 C CA . LYS A 1 105 ? -6.851 17.352 4.165 1.00 78.56 105 LYS A CA 1
ATOM 815 C C . LYS A 1 105 ? -6.462 16.179 5.063 1.00 78.56 105 LYS A C 1
ATOM 817 O O . LYS A 1 105 ? -7.346 15.470 5.545 1.00 78.56 105 LYS A O 1
ATOM 822 N N . PHE A 1 106 ? -5.168 15.998 5.317 1.00 80.25 106 PHE A N 1
ATOM 823 C CA . PHE A 1 106 ? -4.658 14.972 6.221 1.00 80.25 106 PHE A CA 1
ATOM 824 C C . PHE A 1 106 ? -5.185 15.169 7.649 1.00 80.25 106 PHE A C 1
ATOM 826 O O . PHE A 1 106 ? -5.769 14.250 8.223 1.00 80.25 106 PHE A O 1
ATOM 833 N N . ASP A 1 107 ? -5.094 16.385 8.189 1.00 79.81 107 ASP A N 1
ATOM 834 C CA . ASP A 1 107 ? -5.597 16.722 9.524 1.00 79.81 107 ASP A CA 1
ATOM 835 C C . ASP A 1 107 ? -7.113 16.493 9.635 1.00 79.81 107 ASP A C 1
ATOM 837 O O . ASP A 1 107 ? -7.617 15.996 10.649 1.00 79.81 107 ASP A O 1
ATOM 841 N N . GLN A 1 108 ? -7.869 16.821 8.583 1.00 87.38 108 GLN A N 1
ATOM 842 C CA . GLN A 1 108 ? -9.308 16.572 8.530 1.00 87.38 108 GLN A CA 1
ATOM 843 C C . GLN A 1 108 ? -9.630 15.071 8.500 1.00 87.38 108 GLN A C 1
ATOM 845 O O . GLN A 1 108 ? -10.551 14.628 9.199 1.00 87.38 108 GLN A O 1
ATOM 850 N N . ALA A 1 109 ? -8.874 14.287 7.728 1.00 82.06 109 ALA A N 1
ATOM 851 C CA . ALA A 1 109 ? -9.007 12.835 7.675 1.00 82.06 109 ALA A CA 1
ATOM 852 C C . ALA A 1 109 ? -8.696 12.201 9.039 1.00 82.06 109 ALA A C 1
ATOM 854 O O . ALA A 1 109 ? -9.495 11.402 9.529 1.00 82.06 109 ALA A O 1
ATOM 855 N N . MET A 1 110 ? -7.624 12.636 9.707 1.00 81.81 110 MET A N 1
ATOM 856 C CA . MET A 1 110 ? -7.249 12.161 11.042 1.00 81.81 110 MET A CA 1
ATOM 857 C C . MET A 1 110 ? -8.309 12.484 12.099 1.00 81.81 110 MET A C 1
ATOM 859 O O . MET A 1 110 ? -8.690 11.615 12.881 1.00 81.81 110 MET A O 1
ATOM 863 N N . LYS A 1 111 ? -8.886 13.691 12.077 1.00 85.44 111 LYS A N 1
ATOM 864 C CA . LYS A 1 111 ? -10.010 14.046 12.966 1.00 85.44 111 LYS A CA 1
ATOM 865 C C . LYS A 1 111 ? -11.269 13.219 12.702 1.00 85.44 111 LYS A C 1
ATOM 867 O O . LYS A 1 111 ? -12.083 13.009 13.602 1.00 85.44 111 LYS A O 1
ATOM 872 N N . LYS A 1 112 ? -11.506 12.798 11.458 1.00 85.31 112 LYS A N 1
ATOM 873 C CA . LYS A 1 112 ? -12.621 11.898 11.127 1.00 85.31 112 LYS A CA 1
ATOM 874 C C . LYS A 1 112 ? -12.337 10.480 11.624 1.00 85.31 112 LYS A C 1
ATOM 876 O O . LYS A 1 112 ? -13.233 9.868 12.196 1.00 85.31 112 LYS A O 1
ATOM 881 N N . LEU A 1 113 ? -11.105 10.003 11.458 1.00 85.19 113 LEU A N 1
ATOM 882 C CA . LEU A 1 113 ? -10.664 8.699 11.943 1.00 85.19 113 LEU A CA 1
ATOM 883 C C . LEU A 1 113 ? -10.805 8.587 13.468 1.00 85.19 113 LEU A C 1
ATOM 885 O O . LEU A 1 113 ? -11.428 7.642 13.936 1.00 85.19 113 LEU A O 1
ATOM 889 N N . ASP A 1 114 ? -10.323 9.578 14.225 1.00 84.12 114 ASP A N 1
ATOM 890 C CA . ASP A 1 114 ? -10.421 9.603 15.696 1.00 84.12 114 ASP A CA 1
ATOM 891 C C . ASP A 1 114 ? -11.878 9.517 16.177 1.00 84.12 114 ASP A C 1
ATOM 893 O O . ASP A 1 114 ? -12.219 8.723 17.052 1.00 84.12 114 ASP A O 1
ATOM 897 N N . ARG A 1 115 ? -12.778 10.277 15.540 1.00 87.19 115 ARG A N 1
ATOM 898 C CA . ARG A 1 115 ? -14.215 10.217 15.847 1.00 87.19 115 ARG A CA 1
ATOM 899 C C . ARG A 1 115 ? -14.814 8.849 15.544 1.00 87.19 115 ARG A C 1
ATOM 901 O O . ARG A 1 115 ? -15.583 8.336 16.351 1.00 87.19 115 ARG A O 1
ATOM 908 N N . ASN A 1 116 ? -14.461 8.260 14.405 1.00 85.25 116 ASN A N 1
ATOM 909 C CA . ASN A 1 116 ? -14.942 6.933 14.035 1.00 85.25 116 ASN A CA 1
ATOM 910 C C . ASN A 1 116 ? -14.426 5.856 15.002 1.00 85.25 116 ASN A C 1
ATOM 912 O O . ASN A 1 116 ? -15.176 4.944 15.337 1.00 85.25 116 ASN A O 1
ATOM 916 N N . MET A 1 117 ? -13.179 5.970 15.469 1.00 78.44 117 MET A N 1
ATOM 917 C CA . MET A 1 117 ? -12.602 5.046 16.448 1.00 78.44 117 MET A CA 1
ATOM 918 C C . MET A 1 117 ? -13.274 5.144 17.806 1.00 78.44 117 MET A C 1
ATOM 920 O O . MET A 1 117 ? -13.706 4.120 18.321 1.00 78.44 117 MET A O 1
ATOM 924 N N . LYS A 1 118 ? -13.503 6.353 18.321 1.00 84.94 118 LYS A N 1
ATOM 925 C CA . LYS A 1 118 ? -14.265 6.539 19.566 1.00 84.94 118 LYS A CA 1
ATOM 926 C C . LYS A 1 118 ? -15.675 5.962 19.475 1.00 84.94 118 LYS A C 1
ATOM 928 O O . LYS A 1 118 ? -16.108 5.238 20.363 1.00 84.94 118 LYS A O 1
ATOM 933 N N . GLN A 1 119 ? -16.375 6.204 18.366 1.00 83.88 119 GLN A N 1
ATOM 934 C CA . GLN A 1 119 ? -17.700 5.614 18.147 1.00 83.88 119 GLN A CA 1
ATOM 935 C C . GLN A 1 119 ? -17.657 4.085 18.062 1.00 83.88 119 GLN A C 1
ATOM 937 O O . GLN A 1 119 ? -18.594 3.418 18.503 1.00 83.88 119 GLN A O 1
ATOM 942 N N . LEU A 1 120 ? -16.601 3.515 17.478 1.00 86.31 120 LEU A N 1
ATOM 943 C CA . LEU A 1 120 ? -16.421 2.069 17.435 1.00 86.31 120 LEU A CA 1
ATOM 944 C C . LEU A 1 120 ? -16.158 1.504 18.836 1.00 86.31 120 LEU A C 1
ATOM 946 O O . LEU A 1 120 ? -16.799 0.526 19.209 1.00 86.31 120 LEU A O 1
ATOM 950 N N . GLU A 1 121 ? -15.285 2.133 19.620 1.00 79.12 121 GLU A N 1
ATOM 951 C CA . GLU A 1 121 ? -15.004 1.755 21.010 1.00 79.12 121 GLU A CA 1
ATOM 952 C C . GLU A 1 121 ? -16.265 1.805 21.878 1.00 79.12 121 GLU A C 1
ATOM 954 O O . GLU A 1 121 ? -16.561 0.845 22.586 1.00 79.12 121 GLU A O 1
ATOM 959 N N . GLU A 1 122 ? -17.069 2.864 21.767 1.00 81.44 122 GLU A N 1
ATOM 960 C CA . GLU A 1 122 ? -18.351 2.979 22.470 1.00 81.44 122 GLU A CA 1
ATOM 961 C C . GLU A 1 122 ? -19.323 1.863 22.068 1.00 81.44 122 GLU A C 1
ATOM 963 O O . GLU A 1 122 ? -19.980 1.261 22.920 1.00 81.44 122 GLU A O 1
ATOM 968 N N . ARG A 1 123 ? -19.415 1.543 20.771 1.00 80.25 123 ARG A N 1
ATOM 969 C CA . ARG A 1 123 ? -20.259 0.440 20.283 1.00 80.25 123 ARG A CA 1
ATOM 970 C C . ARG A 1 123 ? -19.780 -0.912 20.797 1.00 80.25 123 ARG A C 1
ATOM 972 O O . ARG A 1 123 ? -20.613 -1.717 21.204 1.00 80.25 123 ARG A O 1
ATOM 979 N N . LEU A 1 124 ? -18.472 -1.156 20.805 1.00 79.00 124 LEU A N 1
ATOM 980 C CA . LEU A 1 124 ? -17.881 -2.389 21.327 1.00 79.00 124 LEU A CA 1
ATOM 981 C C . LEU A 1 124 ? -18.072 -2.508 22.843 1.00 79.00 124 LEU A C 1
ATOM 983 O O . LEU A 1 124 ? -18.444 -3.576 23.324 1.00 79.00 124 LEU A O 1
ATOM 987 N N . GLY A 1 125 ? -17.914 -1.413 23.590 1.00 75.69 125 GLY A N 1
ATOM 988 C CA . GLY A 1 125 ? -18.214 -1.366 25.022 1.00 75.69 125 GLY A CA 1
ATOM 989 C C . GLY A 1 125 ? -19.690 -1.651 25.311 1.00 75.69 125 GLY A C 1
ATOM 990 O O . GLY A 1 125 ? -20.020 -2.463 26.180 1.00 75.69 125 GLY A O 1
ATOM 991 N N . ASN A 1 126 ? -20.593 -1.060 24.524 1.00 78.56 126 ASN A N 1
ATOM 992 C CA . ASN A 1 126 ? -22.028 -1.314 24.628 1.00 78.56 126 ASN A CA 1
ATOM 993 C C . ASN A 1 126 ? -22.380 -2.772 24.301 1.00 78.56 126 ASN A C 1
ATOM 995 O O . ASN A 1 126 ? -23.131 -3.386 25.060 1.00 78.56 126 ASN A O 1
ATOM 999 N N . LEU A 1 127 ? -21.801 -3.349 23.243 1.00 73.81 127 LEU A N 1
ATOM 1000 C CA . LEU A 1 127 ? -21.952 -4.767 22.895 1.00 73.81 127 LEU A CA 1
ATOM 1001 C C . LEU A 1 127 ? -21.450 -5.682 24.015 1.00 73.81 127 LEU A C 1
ATOM 1003 O O . LEU A 1 127 ? -22.160 -6.606 24.406 1.00 73.81 127 LEU A O 1
ATOM 1007 N N . GLY A 1 128 ? -20.281 -5.391 24.593 1.00 66.81 128 GLY A N 1
ATOM 1008 C CA . GLY A 1 128 ? -19.759 -6.123 25.747 1.00 66.81 128 GLY A CA 1
ATOM 1009 C C . GLY A 1 128 ? -20.736 -6.103 26.925 1.00 66.81 128 GLY A C 1
ATOM 1010 O O . GLY A 1 128 ? -21.042 -7.147 27.496 1.00 66.81 128 GLY A O 1
ATOM 1011 N N . SER A 1 129 ? -21.316 -4.939 27.234 1.00 70.00 129 SER A N 1
ATOM 1012 C CA . SER A 1 129 ? -22.309 -4.807 28.310 1.00 70.00 129 SER A CA 1
ATOM 1013 C C . SER A 1 129 ? -23.633 -5.534 28.024 1.00 70.00 129 SER A C 1
ATOM 1015 O O . SER A 1 129 ? -24.288 -6.008 28.954 1.00 70.00 129 SER A O 1
ATOM 1017 N N . GLN A 1 130 ? -24.038 -5.627 26.752 1.00 69.50 130 GLN A N 1
ATOM 1018 C CA . GLN A 1 130 ? -25.243 -6.343 26.327 1.00 69.50 130 GLN A CA 1
ATOM 1019 C C . GLN A 1 130 ? -25.042 -7.853 26.403 1.00 69.50 130 GLN A C 1
ATOM 1021 O O . GLN A 1 130 ? -25.899 -8.539 26.950 1.00 69.50 130 GLN A O 1
ATOM 1026 N N . ILE A 1 131 ? -23.896 -8.355 25.938 1.00 67.12 131 ILE A N 1
ATOM 1027 C CA . ILE A 1 131 ? -23.525 -9.768 26.068 1.00 67.12 131 ILE A CA 1
ATOM 1028 C C . ILE A 1 131 ? -23.481 -10.156 27.546 1.00 67.12 131 ILE A C 1
ATOM 1030 O O . ILE A 1 131 ? -24.069 -11.164 27.922 1.00 67.12 131 ILE A O 1
ATOM 1034 N N . ASN A 1 132 ? -22.865 -9.332 28.400 1.00 66.38 132 ASN A N 1
ATOM 1035 C CA . ASN A 1 132 ? -22.778 -9.627 29.830 1.00 66.38 132 ASN A CA 1
ATOM 1036 C C . ASN A 1 132 ? -24.168 -9.700 30.482 1.00 66.38 132 ASN A C 1
ATOM 1038 O O . ASN A 1 132 ? -24.468 -10.661 31.184 1.00 66.38 132 ASN A O 1
ATOM 1042 N N . ARG A 1 133 ? -25.064 -8.754 30.162 1.00 68.94 133 ARG A N 1
ATOM 1043 C CA . ARG A 1 133 ? -26.464 -8.794 30.618 1.00 68.94 133 ARG A CA 1
ATOM 1044 C C . ARG A 1 133 ? -27.229 -9.998 30.080 1.00 68.94 133 ARG A C 1
ATOM 1046 O O . ARG A 1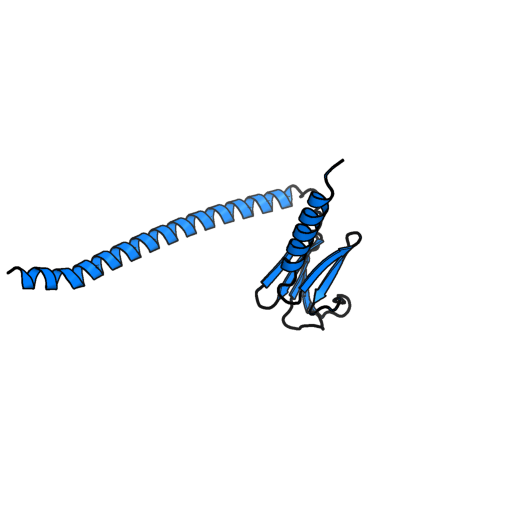 133 ? -28.038 -10.574 30.798 1.00 68.94 133 ARG A O 1
ATOM 1053 N N . GLN A 1 134 ? -26.993 -10.388 28.832 1.00 69.12 134 GLN A N 1
ATOM 1054 C CA . GLN A 1 134 ? -27.664 -11.530 28.217 1.00 69.12 134 GLN A CA 1
ATOM 1055 C C . GLN A 1 134 ? -27.176 -12.858 28.816 1.00 69.12 134 GLN A C 1
ATOM 1057 O O . GLN A 1 134 ? -27.979 -13.772 29.011 1.00 69.12 134 GLN A O 1
ATOM 1062 N N . VAL A 1 135 ? -25.890 -12.956 29.167 1.00 67.31 135 VAL A N 1
ATOM 1063 C CA . VAL A 1 135 ? -25.316 -14.085 29.911 1.00 67.31 135 VAL A CA 1
ATOM 1064 C C . VAL A 1 135 ? -25.864 -14.123 31.332 1.00 67.31 135 VAL A C 1
ATOM 1066 O O . VAL A 1 135 ? -26.335 -15.176 31.748 1.00 67.31 135 VAL A O 1
ATOM 1069 N N . GLU A 1 136 ? -25.888 -12.999 32.052 1.00 60.78 136 GLU A N 1
ATOM 1070 C CA . GLU A 1 136 ? -26.502 -12.913 33.383 1.00 60.78 136 GLU A CA 1
ATOM 1071 C C . GLU A 1 136 ? -27.967 -13.351 33.342 1.00 60.78 136 GLU A C 1
ATOM 1073 O O . GLU A 1 136 ? -28.348 -14.257 34.073 1.00 60.78 136 GLU A O 1
ATOM 1078 N N . GLN A 1 137 ? -28.773 -12.811 32.424 1.00 65.25 137 GLN A N 1
ATOM 1079 C CA . GLN A 1 137 ? -30.176 -13.201 32.259 1.00 65.25 137 GLN A CA 1
ATOM 1080 C C . GLN A 1 137 ? -30.336 -14.679 31.888 1.00 65.25 137 GLN A C 1
ATOM 1082 O O . GLN A 1 137 ? -31.235 -15.345 32.398 1.00 65.25 137 GLN A O 1
ATOM 1087 N N . SER A 1 138 ? -29.469 -15.218 31.029 1.00 63.09 138 SER A N 1
ATOM 1088 C CA . SER A 1 138 ? -29.497 -16.638 30.662 1.00 63.09 138 SER A CA 1
ATOM 1089 C C . SER A 1 138 ? -29.124 -17.528 31.849 1.00 63.09 138 SER A C 1
ATOM 1091 O O . SER A 1 138 ? -29.794 -18.527 32.095 1.00 63.09 138 SER A O 1
ATOM 1093 N N . LEU A 1 139 ? -28.115 -17.149 32.636 1.00 59.31 139 LEU A N 1
ATOM 1094 C CA . LEU A 1 139 ? -27.731 -17.852 33.859 1.00 59.31 139 LEU A CA 1
ATOM 1095 C C . LEU A 1 139 ? -28.834 -17.764 34.915 1.00 59.31 139 LEU A C 1
ATOM 1097 O O . LEU A 1 139 ? -29.183 -18.785 35.497 1.00 59.31 139 LEU A O 1
ATOM 1101 N N . THR A 1 140 ? -29.450 -16.600 35.124 1.00 59.59 140 THR A N 1
ATOM 1102 C CA . THR A 1 140 ? -30.579 -16.436 36.049 1.00 59.59 140 THR A CA 1
ATOM 1103 C C . THR A 1 140 ? -31.801 -17.242 35.602 1.00 59.59 140 THR A C 1
ATOM 1105 O O . THR A 1 140 ? -32.446 -17.871 36.435 1.00 59.59 140 THR A O 1
ATOM 1108 N N . ASN A 1 141 ? -32.095 -17.315 34.303 1.00 60.00 141 ASN A N 1
ATOM 1109 C CA . ASN A 1 141 ? -33.219 -18.099 33.780 1.00 60.00 141 ASN A CA 1
ATOM 1110 C C . ASN A 1 141 ? -32.962 -19.615 33.784 1.00 60.00 141 ASN A C 1
ATOM 1112 O O . ASN A 1 141 ? -33.904 -20.392 33.922 1.00 60.00 141 ASN A O 1
ATOM 1116 N N . VAL A 1 142 ? -31.709 -20.058 33.643 1.00 60.34 142 VAL A N 1
ATOM 1117 C CA . VAL A 1 142 ? -31.345 -21.488 33.652 1.00 60.34 142 VAL A CA 1
ATOM 1118 C C . VAL A 1 142 ? -31.114 -22.008 35.075 1.00 60.34 142 VAL A C 1
ATOM 1120 O O . VAL A 1 142 ? -31.504 -23.137 35.387 1.00 60.34 142 VAL A O 1
ATOM 1123 N N . LEU A 1 143 ? -30.501 -21.202 35.946 1.00 57.78 143 LEU A N 1
ATOM 1124 C CA . LEU A 1 143 ? -30.186 -21.572 37.328 1.00 57.78 143 LEU A CA 1
ATOM 1125 C C . LEU A 1 143 ? -31.306 -21.205 38.299 1.00 57.78 143 LEU A C 1
ATOM 1127 O O . LEU A 1 143 ? -31.559 -21.984 39.207 1.00 57.78 143 LEU A O 1
ATOM 1131 N N . GLY A 1 144 ? -32.021 -20.095 38.102 1.00 52.84 144 GLY A N 1
ATOM 1132 C CA . GLY A 1 144 ? -33.084 -19.632 39.003 1.00 52.84 144 GLY A CA 1
ATOM 1133 C C . GLY A 1 144 ? -34.181 -20.677 39.240 1.00 52.84 144 GLY A C 1
ATOM 1134 O O . GLY A 1 144 ? -34.361 -21.107 40.377 1.00 52.84 144 GLY A O 1
ATOM 1135 N N . PRO A 1 145 ? -34.863 -21.196 38.203 1.00 56.34 145 PRO A N 1
ATOM 1136 C CA . PRO A 1 145 ? -35.925 -22.188 38.382 1.00 56.34 145 PRO A CA 1
ATOM 1137 C C . PRO A 1 145 ? -35.433 -23.535 38.932 1.00 56.34 145 PRO A C 1
ATOM 1139 O O . PRO A 1 145 ? -36.216 -24.267 39.533 1.00 56.34 145 PRO A O 1
ATOM 1142 N N . LYS A 1 146 ? -34.154 -23.884 38.724 1.00 52.41 146 LYS A N 1
ATOM 1143 C CA . LYS A 1 146 ? -33.553 -25.136 39.216 1.00 52.41 146 LYS A CA 1
ATOM 1144 C C . LYS A 1 146 ? -33.017 -25.022 40.646 1.00 52.41 146 LYS A C 1
ATOM 1146 O O . LYS A 1 146 ? -33.049 -26.014 41.364 1.00 52.41 146 LYS A O 1
ATOM 1151 N N . PHE A 1 147 ? -32.574 -23.839 41.077 1.00 53.41 147 PHE A N 1
ATOM 1152 C CA . PHE A 1 147 ? -32.126 -23.602 42.453 1.00 53.41 147 PHE A CA 1
ATOM 1153 C C . PHE A 1 147 ? -33.308 -23.600 43.429 1.00 53.41 147 PHE A C 1
ATOM 1155 O O . PHE A 1 147 ? -33.253 -24.275 44.451 1.00 53.41 147 PHE A O 1
ATOM 1162 N N . TYR A 1 148 ? -34.413 -22.924 43.092 1.00 49.12 148 TYR A N 1
ATOM 1163 C CA . TYR A 1 148 ? -35.585 -22.860 43.978 1.00 49.12 148 TYR A CA 1
ATOM 1164 C C . TYR A 1 148 ? -36.333 -24.193 44.113 1.00 49.12 148 TYR A C 1
ATOM 1166 O O . TYR A 1 148 ? -36.970 -24.421 45.135 1.00 49.12 148 TYR A O 1
ATOM 1174 N N . LYS A 1 149 ? -36.227 -25.099 43.131 1.00 48.69 149 LYS A N 1
ATOM 1175 C CA . LYS A 1 149 ? -36.878 -26.421 43.169 1.00 48.69 149 LYS A CA 1
ATOM 1176 C C . LYS A 1 149 ? -36.159 -27.466 44.032 1.00 48.69 149 LYS A C 1
ATOM 1178 O O . LYS A 1 149 ? -36.741 -28.506 44.299 1.00 48.69 149 LYS A O 1
ATOM 1183 N N . ASN A 1 150 ? -34.910 -27.208 44.427 1.00 48.22 150 ASN A N 1
ATOM 1184 C CA . ASN A 1 150 ? -34.111 -28.118 45.256 1.00 48.22 150 ASN A CA 1
ATOM 1185 C C . ASN A 1 150 ? -33.971 -27.641 46.715 1.00 48.22 150 ASN A C 1
ATOM 1187 O O . ASN A 1 150 ? -33.311 -28.314 47.503 1.00 48.22 150 ASN A O 1
ATOM 1191 N N . PHE A 1 151 ? -34.558 -26.492 47.069 1.00 48.28 151 PHE A N 1
ATOM 1192 C CA . PHE A 1 151 ? -34.508 -25.912 48.419 1.00 48.28 151 PHE A CA 1
ATOM 1193 C C . PHE A 1 151 ? -35.887 -25.741 49.085 1.00 48.28 151 PHE A C 1
ATOM 1195 O O . PHE A 1 151 ? -35.929 -25.367 50.256 1.00 48.28 151 PHE A O 1
ATOM 1202 N N . PHE A 1 152 ? -36.985 -26.036 48.378 1.00 41.06 152 PHE A N 1
ATOM 1203 C CA . PHE A 1 152 ? -38.352 -26.091 48.910 1.00 41.06 152 PHE A CA 1
ATOM 1204 C C . PHE A 1 152 ? -38.999 -27.436 48.595 1.00 41.06 152 PHE A C 1
ATOM 1206 O O . PHE A 1 152 ? -38.872 -27.878 47.429 1.00 41.06 152 PHE A O 1
#

Organism: NCBI:txid488301

Radius of gyration: 26.77 Å; chains: 1; bounding box: 77×52×68 Å

pLDDT: mean 70.48, std 15.29, range [35.5, 91.81]

Foldseek 3Di:
DDDPVVVVVVVVVVVVVVVVQPDAQWDWDADPLDTFITGNNHTFDQVPWDWPDDDPFWTWTQTPVHNQWIWIQGPQGWIWIDHPRDIDTDDGPSPDDQDPVSVVVVVVVVVVVVVVVVVVVVVVVVVVVVVVVVVVVVCCVVVVVVVVVVPD

Secondary structure (DSSP, 8-state):
---HHHHHHHHHHHHHHHGGG-SSSEEEEEETTEEEEEETTEE--TTTSEEEEE-SSEEEEE-TT-TT-EEEEETTSEEEEEETTEEEEEE----SPPPHHHHHHHHHHHHHHHHHHHHHHHHHHHHHHHHHHHHHHHHHHHHHHHHHTTT-

Sequence (152 aa):
MLPVNMFIQIAILFLLFIHQAAMAGISIIQRNGVPDIYVNNKKVDLSKANIIEETPEYKVYVPDEDPEVRIIISKNGGLMVTDHGTSQIMVGSVNREMTPEEKAKFDQAMKKLDRNMKQLEERLGNLGSQINRQVEQSLTNVLGPKFYKNFF